Protein AF-A0A2E2M5I6-F1 (afdb_monomer_lite)

pLDDT: mean 85.92, std 8.4, range [47.06, 93.31]

Radius of gyration: 12.45 Å; chains: 1; bounding box: 31×21×35 Å

Foldseek 3Di:
DVVLLVVLLVLLVVLCCVPQNDCVVPVVLSVQLSVQLVVLLVVCCVVPNPCCPPPPSVSVSSNVRSVVSSVVVCVVVVPPRD

Structure (mmCIF, N/CA/C/O backbone):
data_AF-A0A2E2M5I6-F1
#
_entry.id   AF-A0A2E2M5I6-F1
#
loop_
_atom_site.group_PDB
_atom_site.id
_atom_site.type_symbol
_atom_site.label_atom_id
_atom_site.label_alt_id
_atom_site.label_comp_id
_atom_site.label_asym_id
_atom_site.label_entity_id
_atom_site.label_seq_id
_atom_site.pdbx_PDB_ins_code
_atom_site.Cartn_x
_atom_site.Cartn_y
_atom_site.Cartn_z
_atom_site.occupancy
_atom_site.B_iso_or_equiv
_atom_site.auth_seq_id
_atom_site.auth_comp_id
_atom_site.auth_asym_id
_atom_site.auth_atom_id
_atom_site.pdbx_PDB_model_num
ATOM 1 N N . MET A 1 1 ? 14.548 -8.005 -5.830 1.00 67.75 1 MET A N 1
ATOM 2 C CA . MET A 1 1 ? 13.090 -8.178 -5.606 1.00 67.75 1 MET A CA 1
ATOM 3 C C . MET A 1 1 ? 12.700 -8.005 -4.144 1.00 67.75 1 MET A C 1
ATOM 5 O O . MET A 1 1 ? 11.908 -7.118 -3.876 1.00 67.75 1 MET A O 1
ATOM 9 N N . ALA A 1 2 ? 13.247 -8.785 -3.201 1.00 77.56 2 ALA A N 1
ATOM 10 C CA . ALA A 1 2 ? 12.888 -8.665 -1.778 1.00 77.56 2 ALA A CA 1
ATOM 11 C C . ALA A 1 2 ? 13.112 -7.250 -1.207 1.00 77.56 2 ALA A C 1
ATOM 13 O O . ALA A 1 2 ? 12.285 -6.751 -0.455 1.00 77.56 2 ALA A O 1
ATOM 14 N N . GLU A 1 3 ? 14.178 -6.574 -1.636 1.00 82.12 3 GLU A N 1
ATOM 15 C CA . GLU A 1 3 ? 14.480 -5.191 -1.252 1.00 82.12 3 GLU A CA 1
ATOM 16 C C . GLU A 1 3 ? 13.349 -4.205 -1.586 1.00 82.12 3 GLU A C 1
ATOM 18 O O . GLU A 1 3 ? 12.995 -3.391 -0.744 1.00 82.12 3 GLU A O 1
ATOM 23 N N . VAL A 1 4 ? 12.703 -4.346 -2.751 1.00 81.75 4 VAL A N 1
ATOM 24 C CA . VAL A 1 4 ? 11.570 -3.499 -3.176 1.00 81.75 4 VAL A CA 1
ATOM 25 C C . VAL A 1 4 ? 10.350 -3.703 -2.270 1.00 81.75 4 VAL A C 1
ATOM 27 O O . VAL A 1 4 ? 9.617 -2.767 -1.963 1.00 81.75 4 VAL A O 1
ATOM 30 N N . PHE A 1 5 ? 10.135 -4.931 -1.7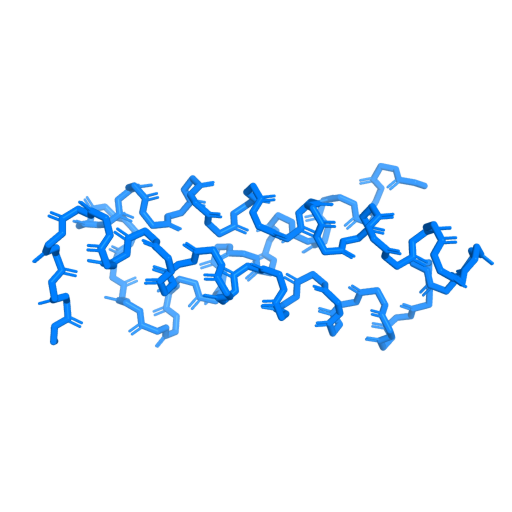93 1.00 81.12 5 PHE A N 1
ATOM 31 C CA . PHE A 1 5 ? 9.079 -5.211 -0.821 1.00 81.12 5 PHE A CA 1
ATOM 32 C C . PHE A 1 5 ? 9.414 -4.651 0.562 1.00 81.12 5 PHE A C 1
ATOM 34 O O . PHE A 1 5 ? 8.528 -4.142 1.242 1.00 81.12 5 PHE A O 1
ATOM 41 N N . ILE A 1 6 ? 10.683 -4.706 0.972 1.00 86.06 6 ILE A N 1
ATOM 42 C CA . ILE A 1 6 ? 11.142 -4.134 2.242 1.00 86.06 6 ILE A CA 1
ATOM 43 C C . ILE A 1 6 ? 11.001 -2.606 2.224 1.00 86.06 6 ILE A C 1
ATOM 45 O O . ILE A 1 6 ? 10.474 -2.034 3.178 1.00 86.06 6 ILE A O 1
ATOM 49 N N . THR A 1 7 ? 11.395 -1.933 1.140 1.00 86.19 7 THR A N 1
ATOM 50 C CA . THR A 1 7 ? 11.209 -0.480 1.010 1.00 86.19 7 THR A CA 1
ATOM 51 C C . THR A 1 7 ? 9.731 -0.107 0.993 1.00 86.19 7 THR A C 1
ATOM 53 O O . THR A 1 7 ? 9.330 0.803 1.718 1.00 86.19 7 THR A O 1
ATOM 56 N N . ALA A 1 8 ? 8.893 -0.850 0.266 1.00 85.06 8 ALA A N 1
ATOM 57 C CA . ALA A 1 8 ? 7.446 -0.650 0.266 1.00 85.06 8 ALA A CA 1
ATOM 58 C C . ALA A 1 8 ? 6.802 -0.887 1.641 1.00 85.06 8 ALA A C 1
ATOM 60 O O . ALA A 1 8 ? 5.867 -0.171 2.006 1.00 85.06 8 ALA A O 1
ATOM 61 N N . LEU A 1 9 ? 7.309 -1.840 2.432 1.00 88.62 9 LEU A N 1
ATOM 62 C CA . LEU A 1 9 ? 6.888 -2.049 3.819 1.00 88.62 9 LEU A CA 1
ATOM 63 C C . LEU A 1 9 ? 7.176 -0.803 4.660 1.00 88.62 9 LEU A C 1
ATOM 65 O O . LEU A 1 9 ? 6.250 -0.228 5.232 1.00 88.62 9 LEU A O 1
ATOM 69 N N . PHE A 1 10 ? 8.426 -0.335 4.693 1.00 89.50 10 PHE A N 1
ATOM 70 C CA . PHE A 1 10 ? 8.791 0.875 5.441 1.00 89.50 10 PHE A CA 1
ATOM 71 C C . PHE A 1 10 ? 8.009 2.105 4.978 1.00 89.50 10 PHE A C 1
ATOM 73 O O . PHE A 1 10 ? 7.551 2.905 5.801 1.00 89.50 10 PHE A O 1
ATOM 80 N N . LEU A 1 11 ? 7.803 2.232 3.669 1.00 89.81 11 LEU A N 1
ATOM 81 C CA . LEU A 1 11 ? 6.994 3.289 3.087 1.00 89.81 11 LEU A CA 1
ATOM 82 C C . LEU A 1 11 ? 5.548 3.197 3.578 1.00 89.81 11 LEU A C 1
ATOM 84 O O . LEU A 1 11 ? 5.015 4.197 4.036 1.00 89.81 11 LEU A O 1
ATOM 88 N N . SER A 1 12 ? 4.946 2.007 3.598 1.00 88.50 12 SER A N 1
ATOM 89 C CA . SER A 1 12 ? 3.581 1.779 4.094 1.00 88.50 12 SER A CA 1
ATOM 90 C C . SER A 1 12 ? 3.417 2.187 5.561 1.00 88.50 12 SER A C 1
ATOM 92 O O . SER A 1 12 ? 2.467 2.892 5.903 1.00 88.50 12 SER A O 1
ATOM 94 N N . PHE A 1 13 ? 4.372 1.826 6.425 1.00 88.06 13 PHE A N 1
ATOM 95 C CA . PHE A 1 13 ? 4.402 2.275 7.823 1.00 88.06 13 PHE A CA 1
ATOM 96 C C . PHE A 1 13 ? 4.491 3.804 7.927 1.00 88.06 13 PHE A C 1
ATOM 98 O O . PHE A 1 13 ? 3.732 4.437 8.669 1.00 88.06 13 PHE A O 1
ATOM 105 N N . THR A 1 14 ? 5.380 4.413 7.146 1.00 88.00 14 THR A N 1
ATOM 106 C CA . THR A 1 14 ? 5.572 5.869 7.112 1.00 88.00 14 THR A CA 1
ATOM 107 C C . THR A 1 14 ? 4.309 6.587 6.629 1.00 88.00 14 THR A C 1
ATOM 109 O O . THR A 1 14 ? 3.894 7.586 7.213 1.00 88.00 14 THR A O 1
ATOM 112 N N . LEU A 1 15 ? 3.638 6.038 5.619 1.00 87.94 15 LEU A N 1
ATOM 113 C CA . LEU A 1 15 ? 2.435 6.602 5.013 1.00 87.94 15 LEU A CA 1
ATOM 114 C C . LEU A 1 15 ? 1.249 6.560 5.985 1.00 87.94 15 LEU A C 1
ATOM 116 O O . LEU A 1 15 ? 0.555 7.560 6.150 1.00 87.94 15 LEU A O 1
ATOM 120 N N . VAL A 1 16 ? 1.069 5.459 6.726 1.00 87.00 16 VAL A N 1
ATOM 121 C CA . VAL A 1 16 ? 0.065 5.408 7.807 1.00 87.00 16 VAL A CA 1
ATOM 122 C C . VAL A 1 16 ? 0.399 6.399 8.917 1.00 87.00 16 VAL A C 1
ATOM 124 O O . VAL A 1 16 ? -0.506 7.052 9.436 1.00 87.00 16 VAL A O 1
ATOM 127 N N . ARG A 1 17 ? 1.685 6.556 9.265 1.00 87.94 17 ARG A N 1
ATOM 128 C CA . ARG A 1 17 ? 2.104 7.530 10.282 1.00 87.94 17 ARG A CA 1
ATOM 129 C C . ARG A 1 17 ? 1.733 8.955 9.882 1.00 87.94 17 ARG A C 1
ATOM 131 O O . ARG A 1 17 ? 1.258 9.704 10.729 1.00 87.94 17 ARG A O 1
ATOM 138 N N . LEU A 1 18 ? 1.941 9.301 8.613 1.00 86.75 18 LEU A N 1
ATOM 139 C CA . LEU A 1 18 ? 1.664 10.629 8.068 1.00 86.75 18 LEU A CA 1
ATOM 140 C C . LEU A 1 18 ? 0.165 10.904 7.901 1.00 86.75 18 LEU A C 1
ATOM 142 O O . LEU A 1 18 ? -0.275 12.002 8.218 1.00 86.75 18 LEU A O 1
ATOM 146 N N . ILE A 1 19 ? -0.619 9.928 7.429 1.00 85.69 19 ILE A N 1
ATOM 147 C CA . ILE A 1 19 ? -2.047 10.134 7.131 1.00 85.69 19 ILE A CA 1
ATOM 148 C C . ILE A 1 19 ? -2.937 9.925 8.362 1.00 85.69 19 ILE A C 1
ATOM 150 O O . ILE A 1 19 ? -3.856 10.703 8.593 1.00 85.69 19 ILE A O 1
ATOM 154 N N . LYS A 1 20 ? -2.709 8.858 9.139 1.00 81.81 20 LYS A N 1
ATOM 155 C CA . LYS A 1 20 ? -3.600 8.435 10.239 1.00 81.81 20 LYS A CA 1
ATOM 156 C C . LYS A 1 20 ? -3.012 8.685 11.631 1.00 81.81 20 LYS A C 1
ATOM 158 O O . LYS A 1 20 ? -3.748 8.708 12.615 1.00 81.81 20 LYS A O 1
ATOM 163 N N . GLY A 1 21 ? -1.696 8.861 11.750 1.00 84.12 21 GLY A N 1
ATOM 164 C CA . GLY A 1 21 ? -1.028 9.125 13.025 1.00 84.12 21 GLY A CA 1
ATOM 165 C C . GLY A 1 21 ? -0.464 7.869 13.697 1.00 84.12 21 GLY A C 1
ATOM 166 O O . GLY A 1 21 ? 0.396 7.184 13.156 1.00 84.12 21 GLY A O 1
ATOM 167 N N . SER A 1 22 ? -0.828 7.587 14.951 1.00 85.88 22 SER A N 1
ATOM 168 C CA . SER A 1 22 ? -0.197 6.488 15.708 1.00 85.88 22 SER A CA 1
ATOM 169 C C . SER A 1 22 ? -0.576 5.101 15.192 1.00 85.88 22 SER A C 1
ATOM 171 O O . SER A 1 22 ? -1.755 4.761 15.151 1.00 85.88 22 SER A O 1
ATOM 173 N N . TRP A 1 23 ? 0.428 4.266 14.895 1.00 83.12 23 TRP A N 1
ATOM 174 C CA . TRP A 1 23 ? 0.227 2.881 14.450 1.00 83.12 23 TRP A CA 1
ATOM 175 C C . TRP A 1 23 ? -0.541 2.039 15.465 1.00 83.12 23 TRP A C 1
ATOM 177 O O . TRP A 1 23 ? -1.402 1.258 15.084 1.00 83.12 23 TRP A O 1
ATOM 187 N N . SER A 1 24 ? -0.284 2.250 16.760 1.00 79.62 24 SER A N 1
ATOM 188 C CA . SER A 1 24 ? -0.965 1.526 17.842 1.00 79.62 24 SER A CA 1
ATOM 189 C C . SER A 1 24 ? -2.476 1.802 17.873 1.00 79.62 24 SER A C 1
ATOM 191 O O . SER A 1 24 ? -3.264 0.945 18.258 1.00 79.62 24 SER A O 1
ATOM 193 N N . ARG A 1 25 ? -2.901 2.982 17.398 1.00 79.75 25 ARG A N 1
ATOM 194 C CA . ARG A 1 25 ? -4.320 3.356 17.327 1.00 79.75 25 ARG A CA 1
ATOM 195 C C . ARG A 1 25 ? -5.015 2.801 16.080 1.00 79.75 25 ARG A C 1
ATOM 197 O O . ARG A 1 25 ? -6.221 2.587 16.117 1.00 79.75 25 ARG A O 1
ATOM 204 N N . TYR A 1 26 ? -4.263 2.552 15.005 1.00 81.94 26 TYR A N 1
ATOM 205 C CA . TYR A 1 26 ? -4.785 2.130 13.701 1.00 81.94 26 TYR A CA 1
ATOM 206 C C . TYR A 1 26 ? -3.985 0.959 13.090 1.00 81.94 26 TYR A C 1
ATOM 208 O O . TYR A 1 26 ? -3.450 1.087 11.985 1.00 81.94 26 TYR A O 1
ATOM 216 N N . PRO A 1 27 ? -3.897 -0.205 13.765 1.00 84.50 27 PRO A N 1
ATOM 217 C CA . PRO A 1 27 ? -3.125 -1.342 13.256 1.00 84.50 27 PRO A CA 1
ATOM 218 C C . PRO A 1 27 ? -3.729 -1.933 11.970 1.00 84.50 27 PRO A C 1
ATOM 220 O O . PRO A 1 27 ? -2.996 -2.393 11.097 1.00 84.50 27 PRO A O 1
ATOM 223 N N . GLY A 1 28 ? -5.058 -1.864 11.809 1.00 86.69 28 GLY A N 1
ATOM 224 C CA . GLY A 1 28 ? -5.749 -2.327 10.599 1.00 86.69 28 GLY A CA 1
ATOM 225 C C . GLY A 1 28 ? -5.348 -1.547 9.343 1.00 86.69 28 GLY A C 1
ATOM 226 O O . GLY A 1 28 ? -5.143 -2.139 8.287 1.00 86.69 28 GLY A O 1
ATOM 227 N N . HIS A 1 29 ? -5.134 -0.234 9.469 1.00 87.19 29 HIS A N 1
ATOM 228 C CA . HIS A 1 29 ? -4.677 0.616 8.366 1.00 87.19 29 HIS A CA 1
ATOM 229 C C . HIS A 1 29 ? -3.243 0.309 7.939 1.00 87.19 29 HIS A C 1
ATOM 231 O O . HIS A 1 29 ? -2.933 0.436 6.759 1.00 87.19 29 HIS A O 1
ATOM 237 N N . VAL A 1 30 ? -2.389 -0.130 8.870 1.00 89.06 30 VAL A N 1
ATOM 238 C CA . VAL A 1 30 ? -1.033 -0.619 8.563 1.00 89.06 30 VAL A CA 1
ATOM 239 C C . VAL A 1 30 ? -1.095 -1.903 7.745 1.00 89.06 30 VAL A C 1
ATOM 241 O O . VAL A 1 30 ? -0.430 -2.008 6.721 1.00 89.06 30 VAL A O 1
ATOM 244 N N . ALA A 1 31 ? -1.930 -2.863 8.138 1.00 90.06 31 ALA A N 1
ATOM 245 C CA . ALA A 1 31 ? -2.087 -4.090 7.363 1.00 90.06 31 ALA A CA 1
ATOM 246 C C . ALA A 1 31 ? -2.654 -3.808 5.958 1.00 90.06 31 ALA A C 1
ATOM 248 O O . ALA A 1 31 ? -2.137 -4.320 4.963 1.00 90.06 31 ALA A O 1
ATOM 249 N N . ALA A 1 32 ? -3.673 -2.945 5.867 1.00 92.44 32 ALA A N 1
ATOM 250 C CA . ALA A 1 32 ? -4.279 -2.552 4.598 1.00 92.44 32 ALA A CA 1
ATOM 251 C C . ALA A 1 32 ? -3.285 -1.833 3.675 1.00 92.44 32 ALA A C 1
ATOM 253 O O . ALA A 1 32 ? -3.250 -2.111 2.478 1.00 92.44 32 ALA A O 1
ATOM 254 N N . SER A 1 33 ? -2.455 -0.940 4.217 1.00 92.19 33 SER A N 1
ATOM 255 C CA . SER A 1 33 ? -1.474 -0.196 3.429 1.00 92.19 33 SER A CA 1
ATOM 256 C C . SER A 1 33 ? -0.366 -1.083 2.880 1.00 92.19 33 SER A C 1
ATOM 258 O O . SER A 1 33 ? -0.040 -0.977 1.701 1.00 92.19 33 SER A O 1
ATOM 260 N N . ILE A 1 34 ? 0.151 -2.009 3.691 1.00 91.75 34 ILE A N 1
ATOM 261 C CA . ILE A 1 34 ? 1.150 -2.991 3.261 1.00 91.75 34 ILE A CA 1
ATOM 262 C C . ILE A 1 34 ? 0.588 -3.839 2.121 1.00 91.75 34 ILE A C 1
ATOM 264 O O . ILE A 1 34 ? 1.222 -3.969 1.074 1.00 91.75 34 ILE A O 1
ATOM 268 N N . PHE A 1 35 ? -0.625 -4.368 2.298 1.00 93.19 35 PHE A N 1
ATOM 269 C CA . PHE A 1 35 ? -1.286 -5.164 1.270 1.00 93.19 35 PHE A CA 1
ATOM 270 C C . PHE A 1 35 ? -1.488 -4.358 -0.020 1.00 93.19 35 PHE A C 1
ATOM 272 O O . PHE A 1 35 ? -1.129 -4.815 -1.103 1.00 93.19 35 PHE A O 1
ATOM 279 N N . GLY A 1 36 ? -1.989 -3.126 0.092 1.00 92.25 36 GLY A N 1
ATOM 280 C CA . GLY A 1 36 ? -2.164 -2.224 -1.042 1.00 92.25 36 GLY A CA 1
ATOM 281 C C . GLY A 1 36 ? -0.867 -1.902 -1.773 1.00 92.25 36 GLY A C 1
ATOM 282 O O . GLY A 1 36 ? -0.839 -1.913 -3.001 1.00 92.25 36 GLY A O 1
ATOM 283 N N . GLY A 1 37 ? 0.218 -1.649 -1.040 1.00 91.81 37 GLY A N 1
ATOM 284 C CA . GLY A 1 37 ? 1.527 -1.365 -1.621 1.00 91.81 37 GLY A CA 1
ATOM 285 C C . GLY A 1 37 ? 2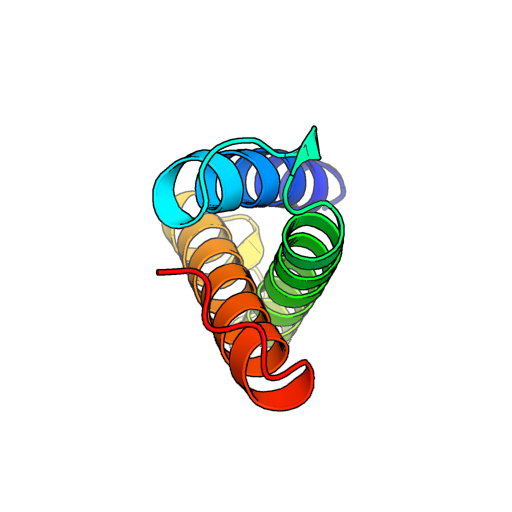.099 -2.562 -2.378 1.00 91.81 37 GLY A C 1
ATOM 286 O O . GLY A 1 37 ? 2.611 -2.400 -3.485 1.00 91.81 37 GLY A O 1
ATOM 287 N N . MET A 1 38 ? 1.933 -3.775 -1.839 1.00 91.44 38 MET A N 1
ATOM 288 C CA . MET A 1 38 ? 2.289 -5.013 -2.541 1.00 91.44 38 MET A CA 1
ATOM 289 C C . MET A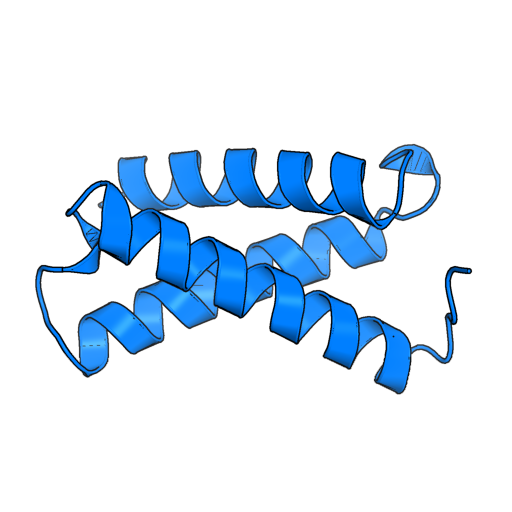 1 38 ? 1.479 -5.181 -3.829 1.00 91.44 38 MET A C 1
ATOM 291 O O . MET A 1 38 ? 2.056 -5.449 -4.880 1.00 91.44 38 MET A O 1
ATOM 295 N N . VAL A 1 39 ? 0.160 -4.973 -3.775 1.00 93.06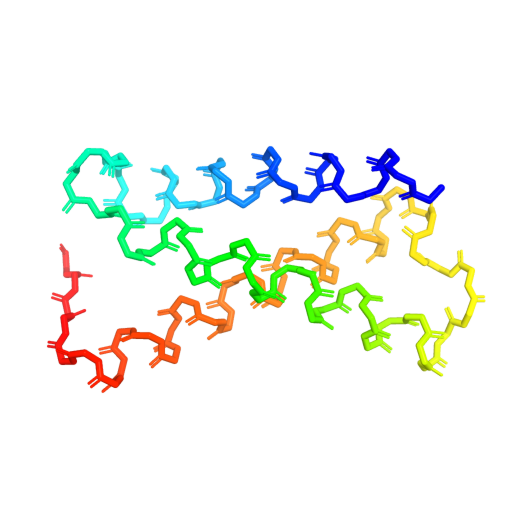 39 VAL A N 1
ATOM 296 C CA . VAL A 1 39 ? -0.711 -5.037 -4.961 1.00 93.06 39 VAL A CA 1
ATOM 297 C C . VAL A 1 39 ? -0.312 -3.983 -6.000 1.00 93.06 39 VAL A C 1
ATOM 299 O O . VAL A 1 39 ? -0.248 -4.300 -7.184 1.00 93.06 39 VAL A O 1
ATOM 302 N N . GLY A 1 40 ? 0.022 -2.760 -5.578 1.00 90.94 40 GLY A N 1
ATOM 303 C CA . GLY A 1 40 ? 0.493 -1.691 -6.465 1.00 90.94 40 GLY A CA 1
ATOM 304 C C . GLY A 1 40 ? 1.779 -2.054 -7.210 1.00 90.94 40 GLY A C 1
ATOM 305 O O . GLY A 1 40 ? 1.862 -1.865 -8.423 1.00 90.94 40 GLY A O 1
ATOM 306 N N . LEU A 1 41 ? 2.748 -2.654 -6.514 1.00 90.88 41 LEU A N 1
ATOM 307 C CA . LEU A 1 41 ? 3.981 -3.154 -7.130 1.00 90.88 41 LEU A CA 1
ATOM 308 C C . LEU A 1 41 ? 3.732 -4.322 -8.089 1.00 90.88 41 LEU A C 1
ATOM 310 O O . LEU A 1 41 ? 4.348 -4.379 -9.152 1.00 90.88 41 LEU A O 1
ATOM 314 N N . ILE A 1 42 ? 2.830 -5.244 -7.739 1.00 90.81 42 ILE A N 1
ATOM 315 C CA . ILE A 1 42 ? 2.454 -6.362 -8.615 1.00 90.81 42 ILE A CA 1
ATOM 316 C C . ILE A 1 42 ? 1.792 -5.831 -9.890 1.00 90.81 42 ILE A C 1
ATOM 318 O O . ILE A 1 42 ? 2.143 -6.264 -10.984 1.00 90.81 42 ILE A O 1
ATOM 322 N N . LEU A 1 43 ? 0.883 -4.860 -9.776 1.00 91.12 43 LEU A N 1
ATOM 323 C CA . LEU A 1 43 ? 0.269 -4.214 -10.938 1.00 91.12 43 LEU A CA 1
ATOM 324 C C . LEU A 1 43 ? 1.322 -3.532 -11.812 1.00 91.12 43 LEU A C 1
ATOM 326 O O . LEU A 1 43 ? 1.306 -3.709 -13.028 1.00 91.12 43 LEU A O 1
ATOM 330 N N . LEU A 1 44 ? 2.269 -2.810 -11.208 1.00 90.56 44 LEU A N 1
ATOM 331 C CA . LEU A 1 44 ? 3.356 -2.184 -11.954 1.00 90.56 44 LEU A CA 1
ATOM 332 C C . LEU A 1 44 ? 4.208 -3.226 -12.696 1.00 90.56 44 LEU A C 1
ATOM 334 O O . LEU A 1 44 ? 4.542 -3.015 -13.857 1.00 90.56 44 LEU A O 1
ATOM 338 N N . MET A 1 45 ? 4.482 -4.373 -12.071 1.00 88.81 45 MET A N 1
ATOM 339 C CA . MET A 1 45 ? 5.196 -5.484 -12.702 1.00 88.81 45 MET A CA 1
ATOM 340 C C . MET A 1 45 ? 4.444 -6.082 -13.894 1.00 88.81 45 MET A C 1
ATOM 342 O O . MET A 1 45 ? 5.077 -6.464 -14.877 1.00 88.81 45 MET A O 1
ATOM 346 N N . VAL A 1 46 ? 3.113 -6.159 -13.819 1.00 91.00 46 VAL A N 1
ATOM 347 C CA . VAL A 1 46 ? 2.264 -6.667 -14.907 1.00 91.00 46 VAL A CA 1
ATOM 348 C C . VAL A 1 46 ? 2.196 -5.676 -16.072 1.00 91.00 46 VAL A C 1
ATOM 350 O O . VAL A 1 46 ? 2.289 -6.089 -17.224 1.00 91.00 46 VAL A O 1
ATOM 353 N N . TYR A 1 47 ? 2.052 -4.379 -15.791 1.00 92.06 47 TYR A N 1
ATOM 354 C CA . TYR A 1 47 ? 1.922 -3.352 -16.831 1.00 92.06 47 TYR A CA 1
ATOM 355 C C . TYR A 1 47 ? 3.258 -2.922 -17.446 1.00 92.06 47 TYR A C 1
ATOM 357 O O . TYR A 1 47 ? 3.315 -2.604 -18.630 1.00 92.06 47 TYR A O 1
ATOM 365 N N . SER A 1 48 ? 4.324 -2.872 -16.648 1.00 88.69 48 SER A N 1
ATOM 366 C CA . SER A 1 48 ? 5.636 -2.363 -17.046 1.00 88.69 48 SER A CA 1
ATOM 367 C C . SER A 1 48 ? 6.743 -3.165 -16.350 1.00 88.69 48 SER A C 1
ATOM 369 O O . SER A 1 48 ? 7.343 -2.687 -15.383 1.00 88.69 48 SER A O 1
ATOM 371 N N . PRO A 1 49 ? 7.055 -4.379 -16.829 1.00 85.62 49 PRO A N 1
ATOM 372 C CA . PRO A 1 49 ? 8.028 -5.248 -16.180 1.00 85.62 49 PRO A CA 1
ATOM 373 C C . PRO A 1 49 ? 9.390 -4.558 -16.036 1.00 85.62 49 PRO A C 1
ATOM 375 O O . PRO A 1 49 ? 9.961 -4.065 -17.005 1.00 85.62 49 PRO A O 1
ATOM 378 N N . GLY A 1 50 ? 9.907 -4.522 -14.806 1.00 83.12 50 GLY A N 1
ATOM 379 C CA . GLY A 1 50 ? 11.204 -3.920 -14.480 1.00 83.12 50 GLY A CA 1
ATOM 380 C C . GLY A 1 50 ? 11.134 -2.480 -13.964 1.00 83.12 50 GLY A C 1
ATOM 381 O O . GLY A 1 50 ? 12.079 -2.034 -13.323 1.00 83.12 50 GLY A O 1
ATOM 382 N N . SER A 1 51 ? 10.013 -1.767 -14.112 1.00 86.94 51 SER A N 1
ATOM 383 C CA . SER A 1 51 ? 9.877 -0.428 -13.511 1.00 86.94 51 SER A CA 1
ATOM 384 C C . SER A 1 51 ? 9.640 -0.477 -11.996 1.00 86.94 51 SER A C 1
ATOM 386 O O . SER A 1 51 ? 9.796 0.534 -11.314 1.00 86.94 51 SER A O 1
ATOM 388 N N . GLN A 1 52 ? 9.338 -1.650 -11.425 1.00 81.12 52 GLN A N 1
ATOM 389 C CA . GLN A 1 52 ? 9.243 -1.811 -9.972 1.00 81.12 52 GLN A CA 1
ATOM 390 C C . GLN A 1 52 ? 10.585 -1.666 -9.237 1.00 81.12 52 GLN A C 1
ATOM 392 O O . GLN A 1 52 ? 10.592 -1.385 -8.043 1.00 81.12 52 GLN A O 1
ATOM 397 N N . THR A 1 53 ? 11.717 -1.885 -9.916 1.00 84.06 53 THR A N 1
ATOM 398 C CA . THR A 1 53 ? 13.052 -1.716 -9.317 1.00 84.06 53 THR A CA 1
ATOM 399 C C . THR A 1 53 ? 13.548 -0.284 -9.400 1.00 84.06 53 THR A C 1
ATOM 401 O O . THR A 1 53 ? 14.528 0.058 -8.745 1.00 84.06 53 THR A O 1
ATOM 404 N N . ASP A 1 54 ? 12.892 0.538 -10.211 1.00 88.38 54 ASP A N 1
ATOM 405 C CA . ASP A 1 54 ? 13.258 1.929 -10.360 1.00 88.38 54 ASP A CA 1
ATOM 406 C C . ASP A 1 54 ? 12.761 2.735 -9.153 1.00 88.38 54 ASP A C 1
ATOM 408 O O . ASP A 1 54 ? 11.649 2.542 -8.646 1.00 88.38 54 ASP A O 1
ATOM 412 N N . TRP A 1 55 ? 13.624 3.619 -8.658 1.00 81.69 55 TRP A N 1
ATOM 413 C C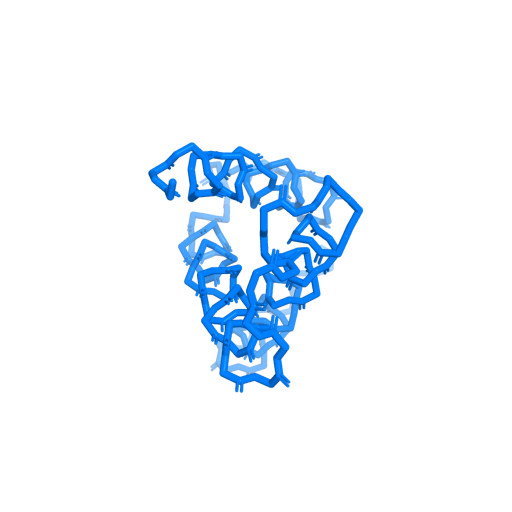A . TRP A 1 55 ? 13.466 4.225 -7.336 1.00 81.69 55 TRP A CA 1
ATOM 414 C C . TRP A 1 55 ? 12.232 5.127 -7.266 1.00 81.69 55 TRP A C 1
ATOM 416 O O . TRP A 1 55 ? 11.613 5.262 -6.214 1.00 81.69 55 TRP A O 1
ATOM 426 N N . VAL A 1 56 ? 11.835 5.725 -8.390 1.00 87.69 56 VAL A N 1
ATOM 427 C CA . VAL A 1 56 ? 10.666 6.607 -8.454 1.00 87.69 56 VAL A CA 1
ATOM 428 C C . VAL A 1 56 ? 9.389 5.810 -8.710 1.00 87.69 56 VAL A C 1
ATOM 430 O O . VAL A 1 56 ? 8.463 5.879 -7.903 1.00 87.69 56 VAL A O 1
ATOM 433 N N . SER A 1 57 ? 9.316 5.027 -9.790 1.00 88.50 57 SER A N 1
ATOM 434 C CA . SER A 1 57 ? 8.082 4.315 -10.159 1.00 88.50 57 SER A CA 1
ATOM 435 C C . SER A 1 57 ? 7.714 3.201 -9.181 1.00 88.50 57 SER A C 1
ATOM 437 O O . SER A 1 57 ? 6.533 3.045 -8.858 1.00 88.50 57 SER A O 1
ATOM 439 N N . GLY A 1 58 ? 8.695 2.470 -8.645 1.00 88.81 58 GLY A N 1
ATOM 440 C CA . GLY A 1 58 ? 8.461 1.458 -7.615 1.00 88.81 58 GLY A CA 1
ATOM 441 C C . GLY A 1 58 ? 7.854 2.069 -6.35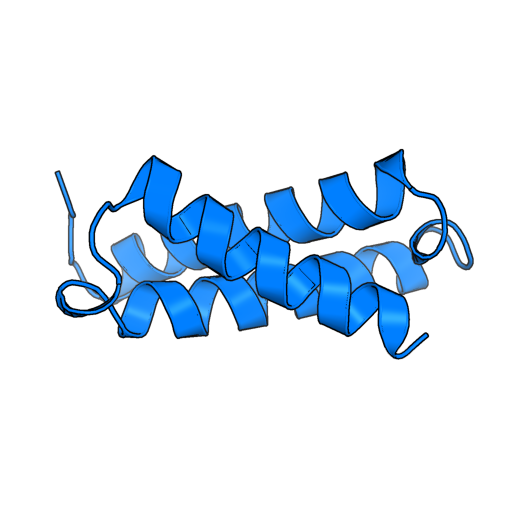1 1.00 88.81 58 GLY A C 1
ATOM 442 O O . GLY A 1 58 ? 6.786 1.652 -5.905 1.00 88.81 58 GLY A O 1
ATOM 443 N N . ASN A 1 59 ? 8.466 3.131 -5.822 1.00 90.12 59 ASN A N 1
ATOM 444 C CA . ASN A 1 59 ? 7.957 3.800 -4.623 1.00 90.12 59 ASN A CA 1
ATOM 445 C C . ASN A 1 59 ? 6.615 4.506 -4.867 1.00 90.12 59 ASN A C 1
ATOM 447 O O . ASN A 1 59 ? 5.734 4.442 -4.011 1.00 90.12 59 ASN A O 1
ATOM 451 N N . ALA A 1 60 ? 6.419 5.136 -6.029 1.00 91.00 60 ALA A N 1
ATOM 452 C CA . ALA A 1 60 ? 5.161 5.797 -6.371 1.00 91.00 60 ALA A CA 1
ATOM 453 C C . ALA A 1 60 ? 4.002 4.798 -6.500 1.00 91.00 60 ALA A C 1
ATOM 455 O O . ALA A 1 60 ? 2.920 5.042 -5.966 1.00 91.00 60 ALA A O 1
ATOM 456 N N . SER A 1 61 ? 4.223 3.656 -7.159 1.00 92.75 61 SER A N 1
ATOM 457 C CA . SER A 1 61 ? 3.202 2.607 -7.280 1.00 92.75 61 SER A CA 1
ATOM 458 C C . SER A 1 61 ? 2.867 1.968 -5.931 1.00 92.75 61 SER A C 1
ATOM 460 O O . SER A 1 61 ? 1.688 1.794 -5.619 1.00 92.75 61 SER A O 1
ATOM 462 N N . ALA A 1 62 ? 3.876 1.698 -5.095 1.00 92.00 62 ALA A N 1
ATOM 463 C CA . ALA A 1 62 ? 3.678 1.210 -3.735 1.00 92.00 62 ALA A CA 1
ATOM 464 C C . ALA A 1 62 ? 2.895 2.221 -2.880 1.00 92.00 62 ALA A C 1
ATOM 466 O O . ALA A 1 62 ? 1.940 1.846 -2.204 1.00 92.00 62 ALA A O 1
ATOM 467 N N . ALA A 1 63 ? 3.243 3.510 -2.948 1.00 91.06 63 ALA A N 1
ATOM 468 C CA . ALA A 1 63 ? 2.549 4.575 -2.228 1.00 91.06 63 ALA A CA 1
ATOM 469 C C . ALA A 1 63 ? 1.085 4.713 -2.672 1.00 91.06 63 ALA A C 1
ATOM 471 O O . ALA A 1 63 ? 0.184 4.782 -1.833 1.00 91.06 63 ALA A O 1
ATOM 472 N N . ALA A 1 64 ? 0.840 4.716 -3.985 1.00 93.31 64 ALA A N 1
ATOM 473 C CA . ALA A 1 64 ? -0.498 4.821 -4.554 1.00 93.31 64 ALA A CA 1
ATOM 474 C C . ALA A 1 64 ? -1.367 3.611 -4.183 1.00 93.31 64 ALA A C 1
ATOM 476 O O . ALA A 1 64 ? -2.509 3.781 -3.754 1.00 93.31 64 ALA A O 1
ATOM 477 N N . GLY A 1 65 ? -0.817 2.397 -4.285 1.00 92.62 65 GLY A N 1
ATOM 478 C CA . GLY A 1 65 ? -1.499 1.172 -3.874 1.00 92.62 65 GLY A CA 1
ATOM 479 C C . GLY A 1 65 ? -1.820 1.164 -2.379 1.00 92.62 65 GLY A C 1
ATOM 480 O O . GLY A 1 65 ? -2.955 0.884 -1.990 1.00 92.62 65 GLY A O 1
ATOM 481 N N . ALA A 1 66 ? -0.852 1.545 -1.540 1.00 92.31 66 ALA A N 1
ATOM 482 C CA . ALA A 1 66 ? -1.016 1.630 -0.093 1.00 92.31 66 ALA A CA 1
ATOM 483 C C . ALA A 1 66 ? -2.105 2.634 0.305 1.00 92.31 66 ALA A C 1
ATOM 485 O O . ALA A 1 66 ? -2.977 2.313 1.112 1.00 92.31 66 ALA A O 1
ATOM 486 N N . TRP A 1 67 ? -2.098 3.831 -0.285 1.00 91.69 67 TRP A N 1
ATOM 487 C CA . TRP A 1 67 ? -3.129 4.837 -0.035 1.00 91.69 67 TRP A CA 1
ATOM 488 C C . TRP A 1 67 ? -4.503 4.349 -0.514 1.00 91.69 67 TRP A C 1
ATOM 490 O O . TRP A 1 67 ? -5.469 4.380 0.249 1.00 91.69 67 TRP A O 1
ATOM 500 N N . CYS A 1 68 ? -4.604 3.829 -1.738 1.00 92.62 68 CYS A N 1
ATOM 501 C CA . CYS A 1 68 ? -5.873 3.337 -2.272 1.00 92.62 68 CYS A CA 1
ATOM 502 C C . CYS A 1 68 ? -6.481 2.247 -1.373 1.00 92.62 68 CYS A C 1
ATOM 504 O O . CYS A 1 68 ? -7.665 2.310 -1.041 1.00 92.62 68 CYS A O 1
ATOM 506 N N . ALA A 1 69 ? -5.660 1.313 -0.884 1.00 91.62 69 ALA A N 1
ATOM 507 C CA . ALA A 1 69 ? -6.102 0.284 0.050 1.00 91.62 69 ALA A CA 1
ATOM 508 C C . ALA A 1 69 ? -6.533 0.850 1.409 1.00 91.62 69 ALA A C 1
ATOM 510 O O . ALA A 1 69 ? -7.535 0.391 1.952 1.00 91.62 69 ALA A O 1
ATOM 511 N N . MET A 1 70 ? -5.851 1.871 1.942 1.00 89.69 70 MET A N 1
ATOM 512 C CA . MET A 1 70 ? -6.308 2.560 3.155 1.00 89.69 70 MET A CA 1
ATOM 513 C C . MET A 1 70 ? -7.677 3.225 2.955 1.00 89.69 70 MET A C 1
ATOM 515 O O . MET A 1 70 ? -8.538 3.105 3.822 1.00 89.69 70 MET A O 1
ATOM 519 N N . LEU A 1 71 ? -7.906 3.889 1.816 1.00 89.69 71 LEU A N 1
ATOM 520 C CA . LEU A 1 71 ? -9.200 4.510 1.506 1.00 89.69 71 LEU A CA 1
ATOM 521 C C . LEU A 1 71 ? -10.307 3.465 1.362 1.00 89.69 71 LEU A C 1
ATOM 523 O O . LEU A 1 71 ? -11.406 3.650 1.879 1.00 89.69 71 LEU A O 1
ATOM 527 N N . LEU A 1 72 ? -10.025 2.358 0.676 1.00 90.44 72 LEU A N 1
ATOM 528 C CA . LEU A 1 72 ? -10.946 1.228 0.564 1.00 90.44 72 LEU A CA 1
ATOM 529 C C . LEU A 1 72 ? -11.254 0.629 1.938 1.00 90.44 72 LEU A C 1
ATOM 531 O O . LEU A 1 72 ? -12.413 0.364 2.247 1.00 90.44 72 LEU A O 1
ATOM 535 N N . PHE A 1 73 ? -10.237 0.483 2.786 1.00 89.00 73 PHE A N 1
ATOM 536 C CA . PHE A 1 73 ? -10.391 -0.009 4.147 1.00 89.00 73 PHE A CA 1
ATOM 537 C C . PHE A 1 73 ? -11.242 0.932 5.007 1.00 89.00 73 PHE A C 1
ATOM 539 O O . PHE A 1 73 ? -12.136 0.459 5.704 1.00 89.00 73 PHE A O 1
ATOM 546 N N . ASP A 1 74 ? -11.052 2.251 4.914 1.00 87.38 74 ASP A N 1
ATOM 547 C CA . ASP A 1 74 ? -11.918 3.243 5.573 1.00 87.38 74 ASP A CA 1
ATOM 548 C C . ASP A 1 74 ? -13.380 3.105 5.121 1.00 87.38 74 ASP A C 1
ATOM 550 O O . ASP A 1 74 ? -14.304 3.166 5.935 1.00 87.38 74 ASP A O 1
ATOM 554 N N . ARG A 1 75 ? -13.604 2.900 3.814 1.00 87.12 75 ARG A N 1
ATOM 555 C CA . ARG A 1 75 ? -14.951 2.737 3.244 1.00 87.12 75 ARG A CA 1
ATOM 556 C C . ARG A 1 75 ? -15.624 1.448 3.703 1.00 87.12 75 ARG A C 1
ATOM 558 O O . ARG A 1 75 ? -16.817 1.477 3.983 1.00 87.12 75 ARG A O 1
ATOM 565 N N . LEU A 1 76 ? -14.878 0.349 3.782 1.00 87.56 76 LEU A N 1
ATOM 566 C CA . LEU A 1 76 ? -15.400 -0.964 4.166 1.00 87.56 76 LEU A CA 1
ATOM 567 C C . LEU A 1 76 ? -15.604 -1.098 5.677 1.00 87.56 76 LEU A C 1
ATOM 569 O O . LEU A 1 76 ? -16.593 -1.673 6.115 1.00 87.56 76 LEU A O 1
ATOM 573 N N . SER A 1 77 ? -14.685 -0.557 6.476 1.00 82.62 77 SER A N 1
ATOM 574 C CA . SER A 1 77 ? -14.764 -0.618 7.940 1.00 82.62 77 SER A CA 1
ATOM 575 C C . SER A 1 77 ? -15.710 0.426 8.537 1.00 82.62 77 SER A C 1
ATOM 577 O O . SER A 1 77 ? -15.994 0.380 9.731 1.00 82.62 77 SER A O 1
ATOM 579 N N . GLY A 1 78 ? -16.153 1.413 7.747 1.00 69.56 78 GLY A N 1
ATOM 580 C CA . GLY A 1 78 ? -16.892 2.575 8.249 1.00 69.56 78 GLY A CA 1
ATOM 581 C C . GLY A 1 78 ? -16.063 3.465 9.185 1.00 69.56 78 GLY A C 1
ATOM 582 O O . GLY A 1 78 ? -16.578 4.454 9.712 1.00 69.56 78 GLY A O 1
ATOM 583 N N . SER A 1 79 ? -14.779 3.144 9.381 1.00 63.78 79 SER A N 1
ATOM 584 C CA . SER A 1 79 ? -13.845 3.894 10.206 1.00 63.78 79 SER A CA 1
ATOM 585 C C . SER A 1 79 ? -13.431 5.148 9.442 1.00 63.78 79 SER A C 1
ATOM 587 O O . SER A 1 79 ? -12.388 5.213 8.798 1.00 63.78 79 SER A O 1
ATOM 589 N N . ARG A 1 80 ? -14.281 6.178 9.475 1.00 58.97 80 ARG A N 1
ATOM 590 C CA . ARG A 1 80 ? -13.865 7.535 9.116 1.00 58.97 80 ARG A CA 1
ATOM 591 C C . ARG A 1 80 ? -12.899 8.010 10.194 1.00 58.97 80 ARG A C 1
ATOM 593 O O . ARG A 1 80 ? -13.312 8.643 11.159 1.00 58.97 80 ARG A O 1
ATOM 600 N N . ALA A 1 81 ? -11.623 7.665 10.054 1.00 53.66 81 ALA A N 1
ATOM 601 C CA . ALA A 1 81 ? -10.580 8.346 10.804 1.00 53.66 81 ALA A CA 1
ATOM 602 C C . ALA A 1 81 ? -10.496 9.772 10.242 1.00 53.66 81 ALA A C 1
ATOM 604 O O . ALA A 1 81 ? -9.916 9.979 9.171 1.00 53.66 81 ALA A O 1
ATOM 605 N N . GLY A 1 82 ? -11.208 10.683 10.907 1.00 47.06 82 GLY A N 1
ATOM 606 C CA . GLY A 1 82 ? -10.923 12.113 10.900 1.00 47.06 82 GLY A CA 1
ATOM 607 C C . GLY A 1 82 ? -9.777 12.438 11.844 1.00 47.06 82 GLY A C 1
ATOM 608 O O . GLY A 1 82 ? -9.489 11.608 12.742 1.00 47.06 82 GLY A O 1
#

Secondary structure (DSSP, 8-state):
-HHHHHHHHHHHHHHHHHHT--TTT-HHHHHHHHHHHHHHHHHHHHHSTTGGGSHHHHHHHHHHHHHHHHHHHHHHH-----

Sequence (82 aa):
MAEVFITALFLSFTLVRLIKGSWSRYPGHVAASIFGGMVGLILLMVYSPGSQTDWVSGNASAAAGAWCAMLLFDRLSGSRAG